Protein AF-A0A927H6M8-F1 (afdb_monomer)

pLDDT: mean 95.04, std 3.72, range [70.31, 98.31]

Nearest PDB structures (foldseek):
  6pk5-assembly1_B  TM=4.894E-01  e=3.591E-01  Methanotorris igneus
  5ldx-assembly1_O  TM=4.354E-01  e=3.395E+00  Bos taurus

Secondary structure (DSSP, 8-state):
-HHHHHH-TTEEEEESSGGGTGGGTTTS-HHHHHHHHHHHHHHHHHTT-EEEEES---HHHHTTSTTGGGSS-----EEE--HHHHHHHHHHSTTGGG--HHHHHHHHHHHHHHHHHTTTSSSS---EEE-SS--HHHHHHHHHHHHHHHHT-

Organism: NCBI:txid2772299

Sequence (153 aa):
MGELRERLPDFIVLSTDNDMFGTTSELLDYPNRFNVLFQFAHFAAKSGKGTVICGTVMPWDAQKCDAYDLFDEVCFINLHCDDDTRNNRLRNREDKATWTDEMLKRHEEFARWLLDNAETAYRPPMPTIDTAVAPPAEVAGQISEYVLKVWNQ

InterPro domains:
  IPR027417 P-loop containing nucleoside triphosphate hydrolase [G3DSA:3.40.50.300] (2-149)
  IPR027417 P-loop containing nucleoside triphosphate hydrolase [SSF52540] (4-149)

Structure (mmCIF, N/CA/C/O backbone):
data_AF-A0A927H6M8-F1
#
_entry.id   AF-A0A927H6M8-F1
#
loop_
_atom_site.group_PDB
_atom_site.id
_atom_site.type_symbol
_atom_site.label_atom_id
_atom_site.label_alt_id
_atom_site.label_comp_id
_atom_site.label_asym_id
_atom_site.label_entity_id
_atom_site.label_seq_id
_atom_site.pdbx_PDB_ins_code
_atom_site.Cartn_x
_atom_site.Cartn_y
_atom_site.Cartn_z
_atom_site.occupancy
_atom_site.B_iso_or_equiv
_atom_site.auth_seq_id
_atom_site.auth_comp_id
_atom_site.auth_asym_id
_atom_site.auth_atom_id
_atom_site.pdbx_PDB_model_num
ATOM 1 N N . MET A 1 1 ? -2.353 9.014 -5.412 1.00 84.81 1 MET A N 1
ATOM 2 C CA . MET A 1 1 ? -3.068 9.113 -4.117 1.00 84.81 1 MET A CA 1
ATOM 3 C C . MET A 1 1 ? -4.342 9.966 -4.164 1.00 84.81 1 MET A C 1
ATOM 5 O O . MET A 1 1 ? -5.197 9.719 -3.327 1.00 84.81 1 MET A O 1
ATOM 9 N N . GLY A 1 2 ? -4.507 10.930 -5.092 1.00 92.12 2 GLY A N 1
ATOM 10 C CA . GLY A 1 2 ? -5.724 11.768 -5.181 1.00 92.12 2 GLY A CA 1
ATOM 11 C C . GLY A 1 2 ? -7.025 10.962 -5.279 1.00 92.12 2 GLY A C 1
ATOM 12 O O . GLY A 1 2 ? -7.860 11.073 -4.393 1.00 92.12 2 GLY A O 1
ATOM 13 N N . GLU A 1 3 ? -7.097 10.045 -6.247 1.00 95.75 3 GLU A N 1
ATOM 14 C CA . GLU A 1 3 ? -8.221 9.104 -6.437 1.00 95.75 3 GLU A CA 1
ATOM 15 C C . GLU A 1 3 ? -8.652 8.386 -5.147 1.00 95.75 3 GLU A C 1
ATOM 17 O O . GLU A 1 3 ? -9.836 8.222 -4.866 1.00 95.75 3 GLU A O 1
ATOM 22 N N . LEU A 1 4 ? -7.686 7.958 -4.326 1.00 95.69 4 LEU A N 1
ATOM 23 C CA . LEU A 1 4 ? -7.979 7.241 -3.085 1.00 95.69 4 LEU A CA 1
ATOM 24 C C . LEU A 1 4 ? -8.508 8.180 -1.992 1.00 95.69 4 LEU A C 1
ATOM 26 O O . LEU A 1 4 ? -9.418 7.806 -1.260 1.00 95.69 4 LEU A O 1
ATOM 30 N N . ARG A 1 5 ? -7.974 9.406 -1.904 1.00 95.69 5 ARG A N 1
ATOM 31 C CA . ARG A 1 5 ? -8.454 10.433 -0.962 1.00 95.69 5 ARG A CA 1
ATOM 32 C C . ARG A 1 5 ? -9.877 10.879 -1.282 1.00 95.69 5 ARG A C 1
ATOM 34 O O . ARG A 1 5 ? -10.651 11.108 -0.362 1.00 95.69 5 ARG A O 1
ATOM 41 N N . GLU A 1 6 ? -10.226 10.972 -2.562 1.00 96.31 6 GLU A N 1
ATOM 42 C CA . GLU A 1 6 ? -11.591 11.296 -2.995 1.00 96.31 6 GLU A CA 1
ATOM 43 C C . GLU A 1 6 ? -12.591 10.202 -2.605 1.00 96.31 6 GLU A C 1
ATOM 45 O O . GLU A 1 6 ? -13.716 10.499 -2.209 1.00 96.31 6 GLU A O 1
ATOM 50 N N . ARG A 1 7 ? -12.171 8.933 -2.669 1.00 96.62 7 ARG A N 1
ATOM 51 C CA . ARG A 1 7 ? -13.017 7.775 -2.342 1.00 96.62 7 ARG A CA 1
ATOM 52 C C . ARG A 1 7 ? -13.124 7.474 -0.850 1.00 96.62 7 ARG A C 1
ATOM 54 O O . ARG A 1 7 ? -14.118 6.890 -0.430 1.00 96.62 7 ARG A O 1
ATOM 61 N N . LEU A 1 8 ? -12.122 7.847 -0.056 1.00 96.50 8 LEU A N 1
ATOM 62 C CA . LEU A 1 8 ? -12.064 7.584 1.382 1.00 96.50 8 LEU A CA 1
ATOM 63 C C . LEU A 1 8 ? -11.942 8.895 2.187 1.00 96.50 8 LEU A C 1
ATOM 65 O O . LEU A 1 8 ? -10.922 9.115 2.840 1.00 96.50 8 LEU A O 1
ATOM 69 N N . PRO A 1 9 ? -12.966 9.773 2.184 1.00 94.62 9 PRO A N 1
ATOM 70 C CA . PRO A 1 9 ? -12.897 11.088 2.837 1.00 94.62 9 PRO A CA 1
ATOM 71 C C . PRO A 1 9 ? -12.763 11.018 4.370 1.00 94.62 9 PRO A C 1
ATOM 73 O O . PRO A 1 9 ? -12.322 11.977 5.004 1.00 94.62 9 PRO A O 1
ATOM 76 N N . ASP A 1 10 ? -13.121 9.882 4.973 1.00 93.88 10 ASP A N 1
ATOM 77 C CA . ASP A 1 10 ? -12.961 9.624 6.407 1.00 93.88 10 ASP A CA 1
ATOM 78 C C . ASP A 1 10 ? -11.645 8.928 6.775 1.00 93.88 10 ASP 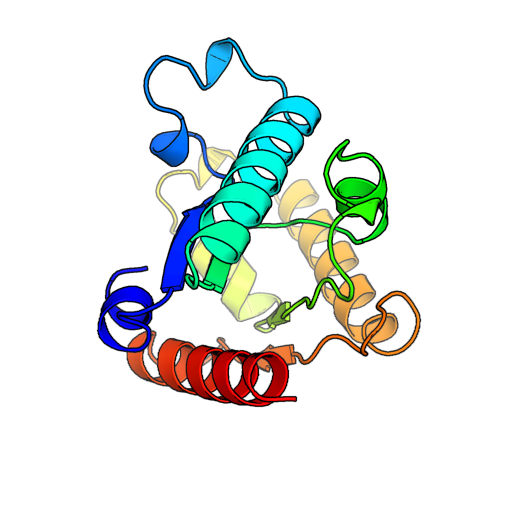A C 1
ATOM 80 O O . ASP A 1 10 ? -11.400 8.659 7.952 1.00 93.88 10 ASP A O 1
ATOM 84 N N . PHE A 1 11 ? -10.776 8.683 5.791 1.00 97.25 11 PHE A N 1
ATOM 85 C CA . PHE A 1 11 ? -9.465 8.088 6.004 1.00 97.25 11 PHE A CA 1
ATOM 86 C C . PHE A 1 11 ? -8.354 9.084 5.708 1.00 97.25 11 PHE A C 1
ATOM 88 O O . PHE A 1 11 ? -8.415 9.892 4.780 1.00 97.25 11 PHE A O 1
ATOM 95 N N . ILE A 1 12 ? -7.278 8.975 6.475 1.00 97.06 12 ILE A N 1
ATOM 96 C CA . ILE A 1 12 ? -6.048 9.708 6.214 1.00 97.06 12 ILE A CA 1
ATOM 97 C C . ILE A 1 12 ? -5.157 8.839 5.325 1.00 97.06 12 ILE A C 1
ATOM 99 O O . ILE A 1 12 ? -4.786 7.730 5.698 1.00 97.06 12 ILE A O 1
ATOM 103 N N . VAL A 1 13 ? -4.821 9.339 4.133 1.00 96.75 13 VAL A N 1
ATOM 104 C CA . VAL A 1 13 ? -3.965 8.630 3.167 1.00 96.75 13 VAL A CA 1
ATOM 105 C C . VAL A 1 13 ? -2.539 9.172 3.236 1.00 96.75 13 VAL A C 1
ATOM 107 O O . VAL A 1 13 ? -2.276 10.306 2.806 1.00 96.75 13 VAL A O 1
ATOM 110 N N . LEU A 1 14 ? -1.637 8.340 3.751 1.00 95.69 14 LEU A N 1
ATOM 111 C CA . LEU A 1 14 ? -0.216 8.609 3.967 1.00 95.69 14 LEU A CA 1
ATOM 112 C C . LEU A 1 14 ? 0.656 7.813 2.985 1.00 95.69 14 LEU A C 1
ATOM 114 O O . LEU A 1 14 ? 0.183 6.903 2.312 1.00 95.69 14 LEU A O 1
ATOM 118 N N . SER A 1 15 ? 1.940 8.154 2.919 1.00 93.38 15 SER A N 1
ATOM 119 C CA . SER A 1 15 ? 2.949 7.539 2.056 1.00 93.38 15 SER A CA 1
ATOM 120 C C . SER A 1 15 ? 4.191 7.222 2.879 1.00 93.38 15 SER A C 1
ATOM 122 O O . SER A 1 15 ? 4.498 7.939 3.830 1.00 93.38 15 SER A O 1
ATOM 124 N N . THR A 1 16 ? 4.913 6.166 2.515 1.00 92.69 16 THR A N 1
ATOM 125 C CA . THR A 1 16 ? 6.221 5.846 3.108 1.00 92.69 16 THR A CA 1
ATOM 126 C C . THR A 1 16 ? 7.373 6.635 2.481 1.00 92.69 16 THR A C 1
ATOM 128 O O . THR A 1 16 ? 8.494 6.599 2.993 1.00 92.69 16 THR A O 1
ATOM 131 N N . ASP A 1 17 ? 7.114 7.313 1.362 1.00 88.44 17 ASP A N 1
ATOM 132 C CA . ASP A 1 17 ? 8.119 8.048 0.599 1.00 88.44 17 ASP A CA 1
ATOM 133 C C . ASP A 1 17 ? 8.535 9.358 1.292 1.00 88.44 17 ASP A C 1
ATOM 135 O O . A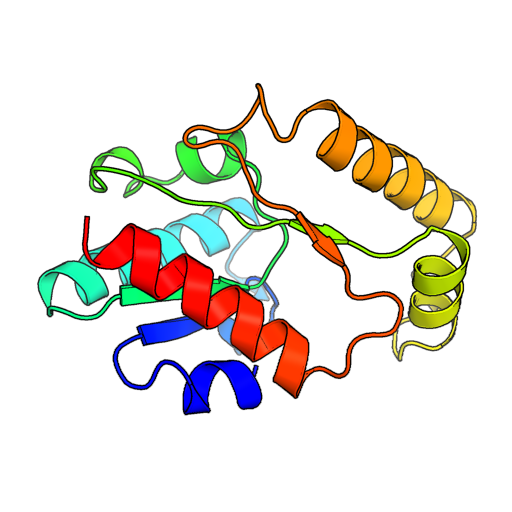SP A 1 17 ? 7.875 9.870 2.200 1.00 88.44 17 ASP A O 1
ATOM 139 N N . ASN A 1 18 ? 9.679 9.907 0.871 1.00 83.06 18 ASN A N 1
ATOM 140 C CA . ASN A 1 18 ? 10.296 11.085 1.495 1.00 83.06 18 ASN A CA 1
ATOM 141 C C . ASN A 1 18 ? 9.388 12.326 1.487 1.00 83.06 18 ASN A C 1
ATOM 143 O O . ASN A 1 18 ? 9.497 13.168 2.379 1.00 83.06 18 ASN A O 1
ATOM 147 N N . ASP A 1 19 ? 8.507 12.445 0.492 1.00 83.88 19 ASP A N 1
ATOM 148 C CA . ASP A 1 19 ? 7.595 13.577 0.330 1.00 83.88 19 ASP A CA 1
ATOM 149 C C . ASP A 1 19 ? 6.615 13.718 1.507 1.00 83.88 19 ASP A C 1
ATOM 151 O O . ASP A 1 19 ? 6.230 14.836 1.845 1.00 83.88 19 ASP A O 1
ATOM 155 N N . MET A 1 20 ? 6.290 12.618 2.197 1.00 89.81 20 MET A N 1
ATOM 156 C CA . MET A 1 20 ? 5.451 12.622 3.401 1.00 89.81 20 MET A CA 1
ATOM 157 C C . MET A 1 20 ? 6.110 13.310 4.605 1.00 89.81 20 MET A C 1
ATOM 159 O O . MET A 1 20 ? 5.423 13.897 5.438 1.00 89.81 20 MET A O 1
ATOM 163 N N . PHE A 1 21 ? 7.439 13.261 4.707 1.00 91.00 21 PHE A N 1
ATOM 164 C CA . PHE A 1 21 ? 8.176 13.735 5.887 1.00 91.00 21 PHE A CA 1
ATOM 165 C C . PHE A 1 21 ? 8.820 15.114 5.676 1.00 91.00 21 PHE A C 1
ATOM 167 O O . PHE A 1 21 ? 9.388 15.694 6.607 1.00 91.00 21 PHE A O 1
ATOM 174 N N . GLY A 1 22 ? 8.751 15.661 4.459 1.00 89.06 22 GLY A N 1
ATOM 175 C CA . GLY A 1 22 ? 9.319 16.963 4.118 1.00 89.06 22 GLY A CA 1
ATOM 176 C C . GLY A 1 22 ? 10.798 17.076 4.509 1.00 89.06 22 GLY A C 1
ATOM 177 O O . GLY A 1 22 ? 11.595 16.166 4.271 1.00 89.06 22 GLY A O 1
ATOM 178 N N . THR A 1 23 ? 11.165 18.181 5.163 1.00 90.38 23 THR A N 1
ATOM 179 C CA . THR A 1 23 ? 12.545 18.449 5.616 1.00 90.38 23 THR A CA 1
ATOM 180 C C . THR A 1 23 ? 13.029 17.514 6.727 1.00 90.38 23 THR A C 1
ATOM 182 O O . THR A 1 23 ? 14.217 17.505 7.031 1.00 90.38 23 THR A O 1
ATOM 185 N N . THR A 1 24 ? 12.142 16.716 7.330 1.00 88.56 24 THR A N 1
ATOM 186 C CA . THR A 1 24 ? 12.516 15.732 8.360 1.00 88.56 24 THR A CA 1
ATOM 187 C C . THR A 1 24 ? 12.865 14.361 7.784 1.00 88.56 24 THR A C 1
ATOM 189 O O . THR A 1 24 ? 13.357 13.507 8.514 1.00 88.56 24 THR A O 1
ATOM 192 N N . SER A 1 25 ? 12.670 14.145 6.476 1.00 88.75 25 SER A N 1
ATOM 193 C CA . SER A 1 25 ? 12.945 12.860 5.816 1.00 88.75 25 SER A CA 1
ATOM 194 C C . SER A 1 25 ? 14.391 12.378 5.992 1.00 88.75 25 SER A C 1
ATOM 196 O O . SER A 1 25 ? 14.609 11.179 6.152 1.00 88.75 25 SER A O 1
ATOM 198 N N . GLU A 1 26 ? 15.369 13.286 6.015 1.00 88.19 26 GLU A N 1
ATOM 199 C CA . GLU A 1 26 ? 16.789 12.966 6.237 1.00 88.19 26 GLU A CA 1
ATOM 200 C C . GLU A 1 26 ? 17.127 12.676 7.709 1.00 88.19 26 GLU A C 1
ATOM 202 O O . GLU A 1 26 ? 18.140 12.045 7.999 1.00 88.19 26 GLU A O 1
ATOM 207 N N . LEU A 1 27 ? 16.277 13.118 8.642 1.00 91.00 27 LEU A N 1
ATOM 208 C CA . LEU A 1 27 ? 16.446 12.897 10.083 1.00 91.00 27 LEU A CA 1
ATOM 209 C C . LEU A 1 27 ? 15.850 11.562 10.542 1.00 91.00 27 LEU A C 1
ATOM 211 O O . LEU A 1 27 ? 16.132 11.112 11.651 1.00 91.00 27 LEU A O 1
ATOM 215 N N . LEU A 1 28 ? 15.005 10.951 9.709 1.00 90.38 28 LEU A N 1
ATOM 216 C CA . LEU A 1 28 ? 14.311 9.705 9.998 1.00 90.38 28 LEU A CA 1
ATOM 217 C C . LEU A 1 28 ? 14.874 8.592 9.120 1.00 90.38 28 LEU A C 1
ATOM 219 O O . LEU A 1 28 ? 14.670 8.575 7.901 1.00 90.38 28 LEU A O 1
ATOM 223 N N . ASP A 1 29 ? 15.539 7.630 9.756 1.00 90.00 29 ASP A N 1
ATOM 224 C CA . ASP A 1 29 ? 15.866 6.372 9.097 1.00 90.00 29 ASP A CA 1
ATOM 225 C C . ASP A 1 29 ? 14.593 5.588 8.728 1.00 90.00 29 ASP A C 1
ATOM 227 O O . ASP A 1 29 ? 13.469 5.916 9.122 1.00 90.00 29 ASP A O 1
ATOM 231 N N . TYR A 1 30 ? 14.769 4.550 7.914 1.00 85.25 30 TYR A N 1
ATOM 232 C CA . TYR A 1 30 ? 13.649 3.802 7.355 1.00 85.25 30 TYR A CA 1
ATOM 233 C C . TYR A 1 30 ? 12.717 3.196 8.430 1.00 85.25 30 TYR A C 1
ATOM 235 O O . TYR A 1 30 ? 11.509 3.410 8.328 1.00 85.25 30 TYR A O 1
ATOM 243 N N . PRO A 1 31 ? 13.215 2.541 9.501 1.00 90.69 31 PRO A N 1
ATOM 244 C CA . PRO A 1 31 ? 12.351 2.074 10.588 1.00 90.69 31 PRO A CA 1
ATOM 245 C C . PRO A 1 31 ? 11.616 3.202 11.325 1.00 90.69 31 PRO A C 1
ATOM 247 O O . PRO A 1 31 ? 10.423 3.076 11.604 1.00 90.69 31 PRO A O 1
ATOM 250 N N . ASN A 1 32 ? 12.284 4.327 11.615 1.00 92.69 32 ASN A N 1
ATOM 251 C CA . ASN A 1 32 ? 11.651 5.418 12.357 1.00 92.69 32 ASN A CA 1
ATOM 252 C C . ASN A 1 32 ? 10.541 6.116 11.563 1.00 92.69 32 ASN A C 1
ATOM 254 O O . ASN A 1 32 ? 9.579 6.602 12.157 1.00 92.69 32 ASN A O 1
ATOM 258 N N . ARG A 1 33 ? 10.609 6.109 10.227 1.00 93.12 33 ARG A N 1
ATOM 259 C CA . ARG A 1 33 ? 9.498 6.569 9.378 1.00 93.12 33 ARG A CA 1
ATOM 260 C C . ARG A 1 33 ? 8.231 5.757 9.618 1.00 93.12 33 ARG A C 1
ATOM 262 O O . ARG A 1 33 ? 7.165 6.341 9.793 1.00 93.12 33 ARG A O 1
ATOM 269 N N . PHE A 1 34 ? 8.338 4.429 9.674 1.00 94.44 34 PHE A N 1
ATOM 270 C CA . PHE A 1 34 ? 7.189 3.571 9.966 1.00 94.44 34 PHE A CA 1
ATOM 271 C C . PHE A 1 34 ? 6.661 3.782 11.378 1.00 94.44 34 PHE A C 1
ATOM 273 O O . PHE A 1 34 ? 5.452 3.923 11.541 1.00 94.44 34 PHE A O 1
ATOM 280 N N . ASN A 1 35 ? 7.546 3.921 12.367 1.00 95.56 35 ASN A N 1
ATOM 281 C CA . ASN A 1 35 ? 7.148 4.260 13.733 1.00 95.56 35 ASN A CA 1
ATOM 282 C C . ASN A 1 35 ? 6.284 5.524 13.786 1.00 95.56 35 ASN A C 1
ATOM 284 O O . ASN A 1 35 ? 5.207 5.513 14.381 1.00 95.56 35 ASN A O 1
ATOM 288 N N . VAL A 1 36 ? 6.710 6.598 13.117 1.00 95.62 36 VAL A N 1
ATOM 289 C CA . VAL A 1 36 ? 5.944 7.852 13.052 1.00 95.62 36 VAL A CA 1
ATOM 290 C C . VAL A 1 36 ? 4.584 7.644 12.381 1.00 95.62 36 VAL A C 1
ATOM 292 O O . VAL A 1 36 ? 3.571 8.116 12.899 1.00 95.62 36 VAL A O 1
ATOM 295 N N . LEU A 1 37 ? 4.535 6.918 11.260 1.00 97.00 37 LEU A N 1
ATOM 296 C CA . LEU A 1 37 ? 3.283 6.650 10.545 1.00 97.00 37 LEU A CA 1
ATOM 297 C C . LEU A 1 37 ? 2.304 5.811 11.380 1.00 97.00 37 LEU A C 1
ATOM 299 O O . LEU A 1 37 ? 1.118 6.132 11.420 1.00 97.00 37 LEU A O 1
ATOM 303 N N . PHE A 1 38 ? 2.785 4.780 12.079 1.00 97.62 38 PHE A N 1
ATOM 304 C CA . PHE A 1 38 ? 1.961 3.930 12.944 1.00 97.62 38 PHE A CA 1
ATOM 305 C C . PHE A 1 38 ? 1.475 4.681 14.188 1.00 97.62 38 PHE A C 1
ATOM 307 O O . PHE A 1 38 ? 0.301 4.580 14.544 1.00 97.62 38 PHE A O 1
ATOM 314 N N . GLN A 1 39 ? 2.329 5.497 14.813 1.00 97.50 39 GLN A N 1
ATOM 315 C CA . GLN A 1 39 ? 1.913 6.377 15.909 1.00 97.50 39 GLN A CA 1
ATOM 316 C C . GLN A 1 39 ? 0.810 7.338 15.455 1.00 97.50 39 GLN A C 1
ATOM 318 O O . GLN A 1 39 ? -0.221 7.470 16.114 1.00 97.50 39 GLN A O 1
ATOM 323 N N . PHE A 1 40 ? 0.982 7.967 14.291 1.00 97.12 40 PHE A N 1
ATOM 324 C CA . PHE A 1 40 ? -0.040 8.839 13.727 1.00 97.12 40 PHE A CA 1
ATOM 325 C C . PHE A 1 40 ? -1.348 8.084 13.445 1.00 97.12 40 PHE A C 1
ATOM 327 O O . PHE A 1 40 ? -2.415 8.555 13.839 1.00 97.12 40 PHE A O 1
ATOM 334 N N . ALA A 1 41 ? -1.275 6.903 12.822 1.00 97.44 41 ALA A N 1
ATOM 335 C CA . ALA A 1 41 ? -2.442 6.072 12.534 1.00 97.44 41 ALA A CA 1
ATOM 336 C C . ALA A 1 41 ? -3.222 5.710 13.809 1.00 97.44 41 ALA A C 1
ATOM 338 O O . ALA A 1 41 ? -4.452 5.754 13.818 1.00 97.44 41 ALA A O 1
ATOM 339 N N . HIS A 1 42 ? -2.522 5.440 14.914 1.00 97.44 42 HIS A N 1
ATOM 340 C CA . HIS A 1 42 ? -3.142 5.154 16.205 1.00 97.44 42 HIS A CA 1
ATOM 341 C C . HIS A 1 42 ? -3.921 6.363 16.754 1.00 97.44 42 HIS A C 1
ATOM 343 O O . HIS A 1 42 ? -5.063 6.233 17.202 1.00 97.44 42 HIS A O 1
ATOM 349 N N . PHE A 1 43 ? -3.344 7.567 16.692 1.00 97.44 43 PHE A N 1
ATOM 350 C CA . PHE A 1 43 ? -4.036 8.788 17.126 1.00 97.44 43 PHE A CA 1
ATOM 351 C C . PHE A 1 43 ? -5.184 9.193 16.191 1.00 97.44 43 PHE A C 1
ATOM 353 O O . PHE A 1 43 ? -6.208 9.701 16.662 1.00 97.44 43 PHE A O 1
ATOM 360 N N . ALA A 1 44 ? -5.057 8.933 14.888 1.00 96.31 44 ALA A N 1
ATOM 361 C CA . ALA A 1 44 ? -6.148 9.097 13.935 1.00 96.31 44 ALA A CA 1
ATOM 362 C C . ALA A 1 44 ? -7.325 8.172 14.284 1.00 96.31 44 ALA A C 1
ATOM 364 O O . ALA A 1 44 ? -8.457 8.647 14.398 1.00 96.31 44 ALA A O 1
ATOM 365 N N . ALA A 1 45 ? -7.049 6.896 14.579 1.00 94.19 45 ALA A N 1
ATOM 366 C CA . ALA A 1 45 ? -8.061 5.923 14.987 1.00 94.19 45 ALA A CA 1
ATOM 367 C C . ALA A 1 45 ? -8.769 6.338 16.287 1.00 94.19 45 ALA A C 1
ATOM 369 O O . ALA A 1 45 ? -9.998 6.321 16.352 1.00 94.19 45 ALA A O 1
ATOM 370 N N . LYS A 1 46 ? -8.026 6.838 17.287 1.00 94.50 46 LYS A N 1
ATOM 371 C CA . LYS A 1 46 ? -8.605 7.434 18.512 1.00 94.50 46 LYS A CA 1
ATOM 372 C C . LYS A 1 46 ? -9.523 8.630 18.247 1.00 94.50 46 LYS A C 1
ATOM 374 O O . LYS A 1 46 ? -10.369 8.944 19.079 1.00 94.50 46 LYS A O 1
ATOM 379 N N . SER A 1 47 ? -9.362 9.284 17.101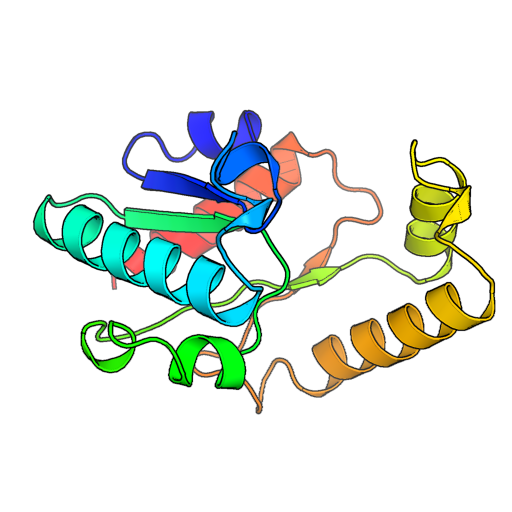 1.00 95.25 47 SER A N 1
ATOM 380 C CA . SER A 1 47 ? -10.195 10.400 16.648 1.00 95.25 47 SER A CA 1
ATOM 381 C C . SER A 1 47 ? -11.324 9.955 15.704 1.00 95.25 47 SER A C 1
ATOM 383 O O . SER A 1 47 ? -11.978 10.799 15.093 1.00 95.25 47 SER A O 1
ATOM 385 N N . GLY A 1 48 ? -11.551 8.644 15.559 1.00 92.19 48 GLY A N 1
ATOM 386 C CA . GLY A 1 48 ? -12.575 8.071 14.684 1.00 92.19 48 GLY A CA 1
ATOM 387 C C . GLY A 1 48 ? -12.234 8.122 13.192 1.00 92.19 48 GLY A C 1
ATOM 388 O O . GLY A 1 48 ? -13.143 8.057 12.367 1.00 92.19 48 GLY A O 1
ATOM 389 N N . LYS A 1 49 ? -10.954 8.276 12.830 1.00 94.75 49 LYS A N 1
ATOM 390 C CA . LYS A 1 49 ? -10.487 8.317 11.436 1.00 94.75 49 LYS A CA 1
ATOM 391 C C . LYS A 1 49 ? -9.619 7.104 11.122 1.00 94.75 49 LYS A C 1
ATOM 393 O O . LYS A 1 49 ? -8.661 6.822 11.837 1.00 94.75 49 LYS A O 1
ATOM 398 N N . GLY A 1 50 ? -9.929 6.414 10.029 1.00 95.00 50 GLY A N 1
ATOM 399 C CA . GLY A 1 50 ? -9.082 5.334 9.529 1.00 95.00 50 GLY A CA 1
ATOM 400 C C . GLY A 1 50 ? -7.810 5.877 8.872 1.00 95.00 50 GLY A C 1
ATOM 401 O O . GLY A 1 50 ? -7.715 7.061 8.544 1.00 95.00 50 GLY A O 1
ATOM 402 N N . THR A 1 51 ? -6.812 5.022 8.659 1.00 97.19 51 THR A N 1
ATOM 403 C CA . THR A 1 51 ? -5.568 5.400 7.969 1.00 97.19 51 THR A CA 1
ATOM 404 C C . THR A 1 51 ? -5.228 4.379 6.891 1.00 97.19 51 THR A C 1
ATOM 406 O O . THR A 1 51 ? -5.331 3.179 7.123 1.00 97.19 51 THR A O 1
ATOM 409 N N . VAL A 1 52 ? -4.801 4.854 5.721 1.00 97.62 52 VAL A N 1
ATOM 410 C CA . VAL A 1 52 ? -4.214 4.029 4.659 1.00 97.62 52 VAL A CA 1
ATOM 411 C C . VAL A 1 52 ? -2.791 4.514 4.413 1.00 97.62 52 VAL A C 1
ATOM 413 O O . VAL A 1 52 ? -2.582 5.684 4.099 1.00 97.62 52 VAL A O 1
ATOM 416 N N . ILE A 1 53 ? -1.811 3.622 4.547 1.00 97.12 53 ILE A N 1
ATOM 417 C CA . ILE A 1 53 ? -0.400 3.919 4.284 1.00 97.12 53 ILE A CA 1
ATOM 418 C C . ILE A 1 53 ? -0.025 3.294 2.937 1.00 97.12 53 ILE A C 1
ATOM 420 O O . ILE A 1 53 ? -0.100 2.081 2.767 1.00 97.12 53 ILE A O 1
ATOM 424 N N . CYS A 1 54 ? 0.369 4.119 1.969 1.00 95.88 54 CYS A N 1
ATOM 425 C CA . CYS A 1 54 ? 0.828 3.682 0.656 1.00 95.88 54 CYS A CA 1
ATOM 426 C C . CYS A 1 54 ? 2.353 3.542 0.645 1.00 95.88 54 CYS A C 1
ATOM 428 O O . CYS A 1 54 ? 3.076 4.519 0.824 1.00 95.88 54 CYS A O 1
ATOM 430 N N . GLY A 1 55 ? 2.847 2.331 0.413 1.00 93.75 55 GLY A N 1
ATOM 431 C CA . GLY A 1 55 ? 4.276 2.052 0.383 1.00 93.75 55 GLY A CA 1
ATOM 432 C C . GLY A 1 55 ? 4.573 0.569 0.520 1.00 93.75 55 GLY A C 1
ATOM 433 O O . GLY A 1 55 ? 3.662 -0.242 0.660 1.00 93.75 55 GLY A O 1
ATOM 434 N N . THR A 1 56 ? 5.855 0.212 0.492 1.00 92.69 56 THR A N 1
ATOM 435 C CA . THR A 1 56 ? 6.275 -1.168 0.773 1.00 92.69 56 THR A CA 1
ATOM 436 C C . THR A 1 56 ? 6.514 -1.312 2.270 1.00 92.69 56 THR A C 1
ATOM 438 O O . THR A 1 56 ? 7.458 -0.725 2.793 1.00 92.69 56 THR A O 1
ATOM 441 N N . VAL A 1 57 ? 5.656 -2.073 2.951 1.00 93.06 57 VAL A N 1
ATOM 442 C CA . VAL A 1 57 ? 5.774 -2.396 4.381 1.00 93.06 57 VAL A CA 1
ATOM 443 C C . VAL A 1 57 ? 5.489 -3.879 4.563 1.00 93.06 57 VAL A C 1
ATOM 445 O O . VAL A 1 57 ? 4.439 -4.364 4.141 1.00 93.06 57 VAL A O 1
ATOM 448 N N . MET A 1 58 ? 6.408 -4.598 5.202 1.00 94.88 58 MET A N 1
ATOM 449 C CA . MET A 1 58 ? 6.212 -6.010 5.527 1.00 94.88 58 MET A CA 1
ATOM 450 C C . MET A 1 58 ? 5.615 -6.173 6.928 1.00 94.88 58 MET A C 1
ATOM 452 O O . MET A 1 58 ? 5.856 -5.322 7.789 1.00 94.88 58 MET A O 1
ATOM 456 N N . PRO A 1 59 ? 4.917 -7.286 7.223 1.00 95.44 59 PRO A N 1
ATOM 457 C CA . PRO A 1 59 ? 4.364 -7.533 8.554 1.00 95.44 59 PRO A CA 1
ATOM 458 C C . PRO A 1 59 ? 5.419 -7.469 9.660 1.00 95.44 59 PRO A C 1
ATOM 460 O O . PRO A 1 59 ? 5.195 -6.848 10.691 1.00 95.44 59 PRO A O 1
ATOM 463 N N . TRP A 1 60 ? 6.611 -8.025 9.427 1.00 94.88 60 TRP A N 1
ATOM 464 C CA . TRP A 1 60 ? 7.716 -7.971 10.391 1.00 94.88 60 TRP A CA 1
ATOM 465 C C . TRP A 1 60 ? 8.364 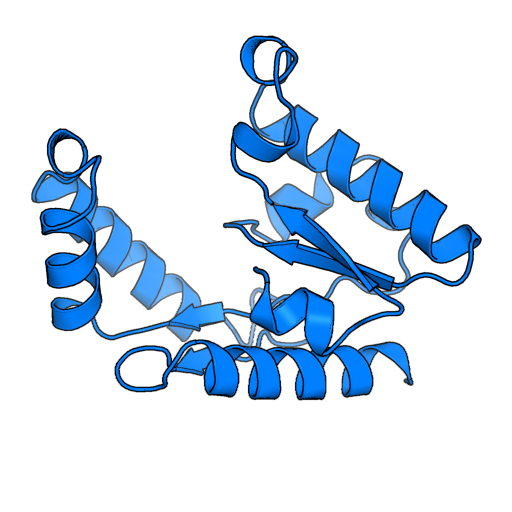-6.588 10.517 1.00 94.88 60 TRP A C 1
ATOM 467 O O . TRP A 1 60 ? 9.091 -6.352 11.476 1.00 94.88 60 TRP A O 1
ATOM 477 N N . ASP A 1 61 ? 8.150 -5.677 9.565 1.00 94.38 61 ASP A N 1
ATOM 478 C CA . ASP A 1 61 ? 8.575 -4.281 9.702 1.00 94.38 61 ASP A CA 1
ATOM 479 C C . ASP A 1 61 ? 7.538 -3.482 10.491 1.00 94.38 61 ASP A C 1
ATOM 481 O O . ASP A 1 61 ? 7.907 -2.730 11.391 1.00 94.38 61 ASP A O 1
ATOM 485 N N . ALA A 1 62 ? 6.249 -3.728 10.240 1.00 95.56 62 ALA A N 1
ATOM 486 C CA . ALA A 1 62 ? 5.156 -3.186 11.040 1.00 95.56 62 ALA A CA 1
ATOM 487 C C . ALA A 1 62 ? 5.262 -3.621 12.512 1.00 95.56 62 ALA A C 1
ATOM 489 O O . ALA A 1 62 ? 5.165 -2.780 13.394 1.00 95.56 62 ALA A O 1
ATOM 490 N N . GLN A 1 63 ? 5.561 -4.896 12.783 1.00 96.00 63 GLN A N 1
ATOM 491 C CA . GLN A 1 63 ? 5.719 -5.454 14.138 1.00 96.00 63 GLN A CA 1
ATOM 492 C C . GLN A 1 63 ? 6.851 -4.826 14.958 1.00 96.00 63 GLN A C 1
ATOM 494 O O . GLN A 1 63 ? 6.866 -4.949 16.179 1.00 96.00 63 GLN A O 1
ATOM 499 N N . LYS A 1 64 ? 7.815 -4.164 14.310 1.00 95.75 64 LYS A N 1
ATOM 500 C CA . LYS A 1 64 ? 8.869 -3.414 15.009 1.00 95.75 64 LYS A CA 1
ATOM 501 C C . LYS A 1 64 ? 8.384 -2.044 15.480 1.00 95.75 64 LYS A C 1
ATOM 503 O O . LYS A 1 64 ? 9.135 -1.365 16.173 1.00 95.75 64 LYS A O 1
ATOM 508 N N . CYS A 1 65 ? 7.195 -1.611 15.055 1.00 97.25 65 CYS A N 1
ATOM 509 C CA . CYS A 1 65 ? 6.687 -0.295 15.388 1.00 97.25 65 CYS A CA 1
ATOM 510 C C . CYS A 1 65 ? 6.080 -0.275 16.794 1.00 97.25 65 CYS A C 1
ATOM 512 O O . CYS A 1 65 ? 5.268 -1.132 17.128 1.00 97.25 65 CYS A O 1
ATOM 514 N N . ASP A 1 66 ? 6.380 0.758 17.580 1.00 97.06 66 ASP A N 1
ATOM 515 C CA . ASP A 1 66 ? 5.941 0.876 18.981 1.00 97.06 66 ASP A CA 1
ATOM 516 C C . ASP A 1 66 ? 4.413 0.834 19.134 1.00 97.06 66 ASP A C 1
ATOM 518 O O . ASP A 1 66 ? 3.882 0.349 20.129 1.00 97.06 66 ASP A O 1
ATOM 522 N N . ALA A 1 67 ? 3.695 1.373 18.145 1.00 97.38 67 ALA A N 1
ATOM 523 C CA . ALA A 1 67 ? 2.238 1.415 18.141 1.00 97.38 67 ALA A CA 1
ATOM 524 C C . ALA A 1 67 ? 1.586 0.156 17.546 1.00 97.38 67 ALA A C 1
ATOM 526 O O . ALA A 1 67 ? 0.362 0.096 17.519 1.00 97.38 67 ALA A O 1
ATOM 527 N N . TYR A 1 68 ? 2.350 -0.827 17.057 1.00 96.94 68 TYR A N 1
ATOM 528 C CA . TYR A 1 68 ? 1.797 -2.004 16.376 1.00 96.94 68 TYR A CA 1
ATOM 529 C C . TYR A 1 68 ? 0.807 -2.777 17.255 1.00 96.94 68 TYR A C 1
ATOM 531 O O . TYR A 1 68 ? -0.322 -3.017 16.837 1.00 96.94 68 TYR A O 1
ATOM 539 N N . ASP A 1 69 ? 1.183 -3.065 18.503 1.00 96.56 69 ASP A N 1
ATOM 540 C CA . ASP A 1 69 ? 0.339 -3.800 19.459 1.00 96.56 69 ASP A CA 1
ATOM 541 C C . ASP A 1 69 ? -0.848 -2.969 19.994 1.00 96.56 69 ASP A C 1
ATOM 543 O O . ASP A 1 69 ? -1.619 -3.441 20.828 1.00 96.56 69 ASP A O 1
ATOM 547 N N . LEU A 1 70 ? -1.002 -1.715 19.547 1.00 96.69 70 LEU A N 1
ATOM 548 C CA . LEU A 1 70 ? -2.143 -0.858 19.884 1.00 96.69 70 LEU A CA 1
ATOM 549 C C . LEU A 1 70 ? -3.298 -0.978 18.880 1.00 96.69 70 LEU A C 1
ATOM 551 O O . LEU A 1 70 ? -4.326 -0.324 19.073 1.00 96.69 70 LEU A O 1
ATOM 555 N N . PHE A 1 71 ? -3.117 -1.745 17.804 1.00 95.06 71 PHE A N 1
ATOM 556 C CA . PHE A 1 71 ? -4.152 -2.051 16.824 1.00 95.06 71 PHE A CA 1
ATOM 557 C C . PHE A 1 71 ? -4.670 -3.470 17.055 1.00 95.06 71 PHE A C 1
ATOM 559 O O . PHE A 1 71 ? -3.878 -4.392 17.233 1.00 95.06 71 PHE A O 1
ATOM 566 N N . ASP A 1 72 ? -5.990 -3.653 16.992 1.00 92.25 72 ASP A N 1
ATOM 567 C CA . ASP A 1 72 ? -6.585 -4.994 17.020 1.00 92.25 72 ASP A CA 1
ATOM 568 C C . ASP A 1 72 ? -6.188 -5.801 15.772 1.00 92.25 72 ASP A C 1
ATOM 570 O O . ASP A 1 72 ? -5.976 -7.011 15.843 1.00 92.25 72 ASP A O 1
ATOM 574 N N . GLU A 1 73 ? -6.045 -5.121 14.627 1.00 92.62 73 GLU A N 1
ATOM 575 C CA . GLU A 1 73 ? -5.649 -5.728 13.361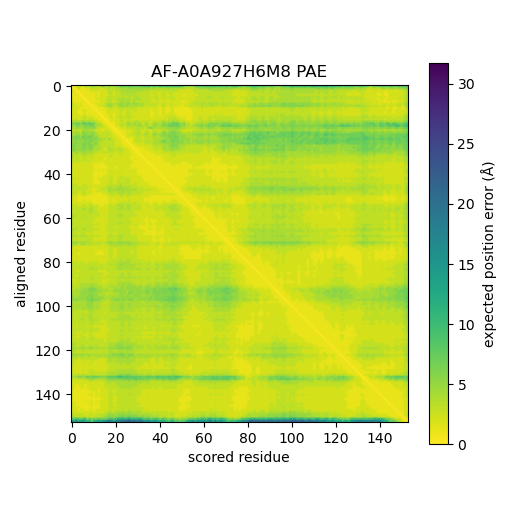 1.00 92.62 73 GLU A CA 1
ATOM 576 C C . GLU A 1 73 ? -4.925 -4.724 12.444 1.00 92.62 73 GLU A C 1
ATOM 578 O O . GLU A 1 73 ? -5.280 -3.545 12.371 1.00 92.62 73 GLU A O 1
ATOM 583 N N . VAL A 1 74 ? -3.911 -5.200 11.709 1.00 95.69 74 VAL A N 1
ATOM 584 C CA . VAL A 1 74 ? -3.190 -4.439 10.674 1.00 95.69 74 VAL A CA 1
ATOM 585 C C . VAL A 1 74 ? -3.342 -5.171 9.342 1.00 95.69 74 VAL A C 1
ATOM 587 O O . VAL A 1 74 ? -2.783 -6.247 9.139 1.00 95.69 74 VAL A O 1
ATOM 590 N N . CYS A 1 75 ? -4.102 -4.578 8.422 1.00 97.12 75 CYS A N 1
ATOM 591 C CA . CYS A 1 75 ? -4.383 -5.149 7.106 1.00 97.12 75 CYS A CA 1
ATOM 592 C C . CYS A 1 75 ? -3.383 -4.675 6.043 1.00 97.12 75 CYS A C 1
ATOM 594 O O . CYS A 1 75 ? -2.987 -3.510 6.019 1.00 97.12 75 CYS A O 1
ATOM 596 N N . PHE A 1 76 ? -3.050 -5.558 5.102 1.00 97.88 76 PHE A N 1
ATOM 597 C CA . PHE A 1 76 ? -2.148 -5.272 3.983 1.00 97.88 76 PHE A CA 1
ATOM 598 C C . PHE A 1 76 ? -2.868 -5.475 2.649 1.00 97.88 76 PHE A C 1
ATOM 600 O O . PHE A 1 76 ? -3.814 -6.253 2.570 1.00 97.88 76 PHE A O 1
ATOM 607 N N . ILE A 1 77 ? -2.413 -4.793 1.597 1.00 98.25 77 ILE A N 1
ATOM 608 C CA . ILE A 1 77 ? -2.873 -4.980 0.215 1.00 98.25 77 ILE A CA 1
ATOM 609 C C . ILE A 1 77 ? -1.635 -5.015 -0.676 1.00 98.25 77 ILE A C 1
ATOM 611 O O . ILE A 1 77 ? -0.793 -4.120 -0.600 1.00 98.25 77 ILE A O 1
ATOM 615 N N . ASN A 1 78 ? -1.546 -6.011 -1.551 1.00 98.19 78 ASN A N 1
ATOM 616 C CA . 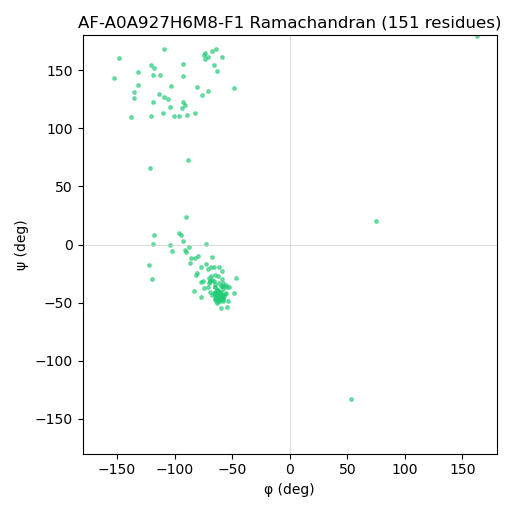ASN A 1 78 ? -0.515 -6.079 -2.575 1.00 98.19 78 ASN A CA 1
ATOM 617 C C . ASN A 1 78 ? -1.017 -5.435 -3.871 1.00 98.19 78 ASN A C 1
ATOM 619 O O . ASN A 1 78 ? -2.028 -5.863 -4.426 1.00 98.19 78 ASN A O 1
ATOM 623 N N . LEU A 1 79 ? -0.305 -4.427 -4.373 1.00 97.75 79 LEU A N 1
ATOM 624 C CA . LEU A 1 79 ? -0.532 -3.883 -5.712 1.00 97.75 79 LEU A CA 1
ATOM 625 C C . LEU A 1 79 ? 0.461 -4.531 -6.667 1.00 97.75 79 LEU A C 1
ATOM 627 O O . LEU A 1 79 ? 1.661 -4.267 -6.599 1.00 97.75 79 LEU A O 1
ATOM 631 N N . HIS A 1 80 ? -0.040 -5.380 -7.557 1.00 97.75 80 HIS A N 1
ATOM 632 C CA . HIS A 1 80 ? 0.800 -6.202 -8.415 1.00 97.75 80 HIS A CA 1
ATOM 633 C C . HIS A 1 80 ? 0.580 -5.884 -9.894 1.00 97.75 80 HIS A C 1
ATOM 635 O O . HIS A 1 80 ? -0.486 -5.439 -10.303 1.00 97.75 80 HIS A O 1
ATOM 641 N N . CYS A 1 81 ? 1.610 -6.091 -10.701 1.00 97.75 81 CYS A N 1
ATOM 642 C CA . CYS A 1 81 ? 1.526 -6.222 -12.151 1.00 97.75 81 CYS A CA 1
ATOM 643 C C . CYS A 1 81 ? 2.634 -7.182 -12.589 1.00 97.75 81 CYS A C 1
ATOM 645 O O . CYS A 1 81 ? 3.604 -7.385 -11.845 1.00 97.75 81 CYS A O 1
ATOM 647 N N . ASP A 1 82 ? 2.488 -7.753 -13.783 1.00 97.12 82 ASP A N 1
ATOM 648 C CA . ASP A 1 82 ? 3.491 -8.645 -14.351 1.00 97.12 82 ASP A CA 1
ATOM 649 C C . ASP A 1 82 ? 4.861 -7.958 -14.507 1.00 97.12 82 ASP A C 1
ATOM 651 O O . ASP A 1 82 ? 4.995 -6.727 -14.480 1.00 97.12 82 ASP A O 1
ATOM 655 N N . ASP A 1 83 ? 5.897 -8.783 -14.637 1.00 97.25 83 ASP A N 1
ATOM 656 C CA . ASP A 1 83 ? 7.287 -8.336 -14.642 1.00 97.25 83 ASP A CA 1
ATOM 657 C C . ASP A 1 83 ? 7.591 -7.418 -15.833 1.00 97.25 83 ASP A C 1
ATOM 659 O O . ASP A 1 83 ? 8.251 -6.394 -15.653 1.00 97.25 83 ASP A O 1
ATOM 663 N N . ASP A 1 84 ? 7.039 -7.703 -17.015 1.00 96.75 84 ASP A N 1
ATOM 664 C CA . ASP A 1 84 ? 7.233 -6.877 -18.210 1.00 96.75 84 ASP A CA 1
ATOM 665 C C . ASP A 1 84 ? 6.624 -5.482 -18.020 1.00 96.75 84 ASP A C 1
ATOM 667 O O . ASP A 1 84 ? 7.277 -4.458 -18.262 1.00 96.75 84 ASP A O 1
ATOM 671 N N . THR A 1 85 ? 5.392 -5.423 -17.511 1.00 97.44 85 THR A N 1
ATOM 672 C CA . THR A 1 85 ? 4.688 -4.180 -17.198 1.00 97.44 85 THR A CA 1
ATOM 673 C C . THR A 1 85 ? 5.439 -3.372 -16.144 1.00 97.44 85 THR A C 1
ATOM 675 O O . THR A 1 85 ? 5.653 -2.164 -16.320 1.00 97.44 85 THR A O 1
ATOM 678 N N . ARG A 1 86 ? 5.880 -4.013 -15.055 1.00 96.62 86 ARG A N 1
ATOM 679 C CA . ARG A 1 86 ? 6.641 -3.354 -13.988 1.00 96.62 86 ARG A CA 1
ATOM 680 C C . ARG A 1 86 ? 7.972 -2.821 -14.511 1.00 96.62 86 ARG A C 1
ATOM 682 O O . ARG A 1 86 ? 8.258 -1.637 -14.338 1.00 96.62 86 ARG A O 1
ATOM 689 N N . ASN A 1 87 ? 8.750 -3.648 -15.203 1.00 97.00 87 ASN A N 1
ATOM 690 C CA . ASN A 1 87 ? 10.057 -3.279 -15.739 1.00 97.00 87 ASN A CA 1
ATOM 691 C C . ASN A 1 87 ? 9.952 -2.115 -16.729 1.00 97.00 87 ASN A C 1
ATOM 693 O O . ASN A 1 87 ? 10.743 -1.172 -16.662 1.00 97.00 87 ASN A O 1
ATOM 697 N N . ASN A 1 88 ? 8.940 -2.126 -17.602 1.00 96.56 88 ASN A N 1
ATOM 698 C CA . ASN A 1 88 ? 8.683 -1.015 -18.510 1.00 96.56 88 ASN A CA 1
ATOM 699 C C . ASN A 1 88 ? 8.378 0.288 -17.749 1.00 96.56 88 ASN A C 1
ATOM 701 O O . ASN A 1 88 ? 8.954 1.330 -18.063 1.00 96.56 88 ASN A O 1
ATOM 705 N N . ARG A 1 89 ? 7.524 0.250 -16.717 1.00 96.06 89 ARG A N 1
ATOM 706 C CA . ARG A 1 89 ? 7.210 1.436 -15.895 1.00 96.06 89 ARG A CA 1
ATOM 707 C C . ARG A 1 89 ? 8.450 1.984 -15.192 1.00 96.06 89 ARG A C 1
ATOM 709 O O . ARG A 1 89 ? 8.699 3.184 -15.251 1.00 96.06 89 ARG A O 1
ATOM 716 N N . LEU A 1 90 ? 9.249 1.113 -14.578 1.00 96.00 90 LEU A N 1
ATOM 717 C CA . LEU A 1 90 ? 10.451 1.494 -13.832 1.00 96.00 90 LEU A CA 1
ATOM 718 C C . LEU A 1 90 ? 11.526 2.120 -14.734 1.00 96.00 90 LEU A C 1
ATOM 720 O O . LEU A 1 90 ? 12.096 3.155 -14.393 1.00 96.00 90 LEU A O 1
ATOM 724 N N . ARG A 1 91 ? 11.740 1.575 -15.938 1.00 96.00 91 ARG A N 1
ATOM 725 C CA . ARG A 1 91 ? 12.694 2.135 -16.915 1.00 96.00 91 ARG A CA 1
ATOM 726 C C . ARG A 1 91 ? 12.271 3.485 -17.500 1.00 96.00 91 ARG A C 1
ATOM 728 O O . ARG A 1 91 ? 13.117 4.212 -18.021 1.00 96.00 91 ARG A O 1
ATOM 735 N N . ASN A 1 92 ? 10.986 3.822 -17.417 1.00 96.44 92 ASN A N 1
ATOM 736 C CA . ASN A 1 92 ? 10.435 5.089 -17.902 1.00 96.44 92 ASN A CA 1
ATOM 737 C C . ASN A 1 92 ? 10.123 6.090 -16.778 1.00 96.44 92 ASN A C 1
ATOM 739 O O . ASN A 1 92 ? 9.678 7.203 -17.061 1.00 96.44 92 ASN A O 1
ATOM 743 N N . ARG A 1 93 ? 10.366 5.725 -15.515 1.00 94.62 93 ARG A N 1
ATOM 744 C CA . ARG A 1 93 ? 10.198 6.618 -14.367 1.00 94.62 93 ARG A CA 1
ATOM 745 C C . ARG A 1 93 ? 11.321 7.660 -14.327 1.00 94.62 93 ARG A C 1
ATOM 747 O O . ARG A 1 93 ? 12.388 7.480 -14.913 1.00 94.62 93 ARG A O 1
ATOM 754 N N . GLU A 1 94 ? 11.086 8.763 -13.625 1.00 94.38 94 GLU A N 1
ATOM 755 C CA . GLU A 1 94 ? 12.077 9.831 -13.439 1.00 94.38 94 GLU A CA 1
ATOM 756 C C . GLU A 1 94 ? 13.399 9.309 -12.847 1.00 94.38 94 GLU A C 1
ATOM 758 O O . GLU A 1 94 ? 14.479 9.721 -13.266 1.00 94.38 94 GLU A O 1
ATOM 763 N N . ASP A 1 95 ? 13.324 8.313 -11.961 1.00 93.44 95 ASP A N 1
ATOM 764 C CA . ASP A 1 95 ? 14.473 7.666 -11.331 1.00 93.44 95 ASP A CA 1
ATOM 765 C C . ASP A 1 95 ? 15.009 6.450 -12.108 1.00 93.44 95 ASP A C 1
ATOM 767 O O . ASP A 1 95 ? 15.681 5.601 -11.532 1.00 93.44 95 ASP A O 1
ATOM 771 N N . LYS A 1 96 ? 14.770 6.358 -13.426 1.00 94.25 96 LYS A N 1
ATOM 772 C CA . LYS A 1 96 ? 15.236 5.255 -14.299 1.00 94.25 96 LYS A CA 1
ATOM 773 C C . LYS A 1 96 ? 16.704 4.849 -14.128 1.00 94.25 96 LYS A C 1
ATOM 775 O O . LYS A 1 96 ? 17.036 3.693 -14.358 1.00 94.25 96 LYS A O 1
ATOM 780 N N . ALA A 1 97 ? 17.579 5.775 -13.726 1.00 95.12 97 ALA A N 1
ATOM 781 C CA . ALA A 1 97 ? 18.997 5.500 -13.479 1.00 95.12 97 ALA A CA 1
ATOM 782 C C . ALA A 1 97 ? 19.229 4.528 -12.307 1.00 95.12 97 ALA A C 1
ATOM 784 O O . ALA A 1 97 ? 20.232 3.820 -12.286 1.00 95.12 97 ALA A O 1
ATOM 785 N N . THR A 1 98 ? 18.292 4.473 -11.361 1.00 94.19 98 THR A N 1
ATOM 786 C CA . THR A 1 98 ? 18.273 3.525 -10.245 1.00 94.19 98 THR A CA 1
ATOM 787 C C . THR A 1 98 ? 17.992 2.104 -10.739 1.00 94.19 98 THR A C 1
ATOM 789 O O . THR A 1 98 ? 18.501 1.143 -10.185 1.00 94.19 98 THR A O 1
ATOM 792 N N . TRP A 1 99 ? 17.222 1.928 -11.811 1.00 96.12 99 TRP A N 1
ATOM 793 C CA . TRP A 1 99 ? 16.673 0.628 -12.203 1.00 96.12 99 TRP A CA 1
ATOM 794 C C . TRP A 1 99 ? 17.607 -0.172 -13.123 1.00 96.12 99 TRP A C 1
ATOM 796 O O . TRP A 1 99 ? 17.365 -0.317 -14.323 1.00 96.12 99 TRP A O 1
ATOM 806 N N . THR A 1 100 ? 18.687 -0.701 -12.541 1.00 96.38 100 THR A N 1
ATOM 807 C CA . THR A 1 100 ? 19.599 -1.654 -13.199 1.00 96.38 100 THR A CA 1
ATOM 808 C C . THR A 1 100 ? 18.949 -3.030 -13.377 1.00 96.38 100 THR A C 1
ATOM 810 O O . THR A 1 100 ? 18.005 -3.373 -12.667 1.00 96.38 100 THR A O 1
ATOM 813 N N . ASP A 1 101 ? 19.480 -3.860 -14.278 1.00 96.56 101 ASP A N 1
ATOM 814 C CA . ASP A 1 101 ? 18.967 -5.223 -14.500 1.00 96.56 101 ASP A CA 1
ATOM 815 C C . ASP A 1 101 ? 19.015 -6.083 -13.225 1.00 96.56 101 ASP A C 1
ATOM 817 O O . ASP A 1 101 ? 18.100 -6.859 -12.960 1.00 96.56 101 ASP A O 1
ATOM 821 N N . GLU A 1 102 ? 20.041 -5.899 -12.389 1.00 96.94 102 GLU A N 1
ATOM 822 C CA . GLU A 1 102 ? 20.139 -6.566 -11.088 1.00 96.94 102 GLU A CA 1
ATOM 823 C C . GLU A 1 102 ? 19.017 -6.121 -10.139 1.00 96.94 102 GLU A C 1
ATOM 825 O O . GLU A 1 102 ? 18.397 -6.944 -9.464 1.00 96.94 102 GLU A O 1
ATOM 830 N N . MET A 1 103 ? 18.716 -4.822 -10.098 1.00 96.44 103 MET A N 1
ATOM 831 C CA . MET A 1 103 ? 17.658 -4.288 -9.239 1.00 96.44 103 MET A CA 1
ATOM 832 C C . MET A 1 103 ? 16.268 -4.680 -9.726 1.00 96.44 103 MET A C 1
ATOM 834 O O . MET A 1 103 ? 15.416 -4.988 -8.892 1.00 96.44 103 MET A O 1
ATOM 838 N N . LEU A 1 104 ? 16.048 -4.735 -11.041 1.00 97.06 104 LEU A N 1
ATOM 839 C CA . LEU A 1 104 ? 14.808 -5.249 -11.625 1.00 97.06 104 LEU A CA 1
ATOM 840 C C . LEU A 1 104 ? 14.603 -6.722 -11.260 1.00 97.06 104 LEU A C 1
ATOM 842 O O . LEU A 1 104 ? 13.556 -7.060 -10.712 1.00 97.06 104 LEU A O 1
ATOM 846 N N . LYS A 1 105 ? 15.635 -7.560 -11.419 1.00 97.44 105 LYS A N 1
ATOM 847 C CA . LYS A 1 105 ? 15.584 -8.974 -11.026 1.00 97.44 105 LYS A CA 1
ATOM 848 C C . LYS A 1 105 ? 15.264 -9.160 -9.539 1.00 97.44 105 LYS A C 1
ATOM 850 O O . LYS A 1 105 ? 14.411 -9.966 -9.185 1.00 97.44 105 LYS A O 1
ATOM 855 N N . ARG A 1 106 ? 15.884 -8.373 -8.653 1.00 97.25 106 ARG A N 1
ATOM 856 C CA . ARG A 1 106 ? 15.558 -8.403 -7.213 1.00 97.25 106 ARG A CA 1
ATOM 857 C C . ARG A 1 106 ? 14.091 -8.055 -6.940 1.00 97.25 106 ARG A C 1
ATOM 859 O O . ARG A 1 106 ? 13.490 -8.619 -6.029 1.00 97.25 106 ARG A O 1
ATOM 866 N N . HIS A 1 107 ? 13.508 -7.138 -7.713 1.00 95.69 107 HIS A N 1
ATOM 867 C CA . HIS A 1 107 ? 12.091 -6.791 -7.586 1.00 95.69 107 HIS A CA 1
ATOM 868 C C . HIS A 1 107 ? 11.165 -7.856 -8.184 1.00 95.69 107 HIS A C 1
ATOM 870 O O . HIS A 1 107 ? 10.072 -8.037 -7.660 1.00 95.69 107 HIS A O 1
ATOM 876 N N . GLU A 1 108 ? 11.580 -8.581 -9.226 1.00 97.69 108 GLU A N 1
ATOM 877 C CA . GLU A 1 108 ? 10.873 -9.770 -9.737 1.00 97.69 108 GLU A CA 1
ATOM 878 C C . GLU A 1 108 ? 10.809 -10.877 -8.688 1.00 97.69 108 GLU A C 1
ATOM 880 O O . GLU A 1 108 ? 9.729 -11.385 -8.383 1.00 97.69 108 GLU A O 1
ATOM 885 N N . GLU A 1 109 ? 11.945 -11.193 -8.068 1.00 98.19 109 GLU A N 1
ATOM 886 C CA . GLU A 1 109 ? 12.027 -12.181 -6.990 1.00 98.19 109 GLU A CA 1
ATOM 887 C C . GLU A 1 109 ? 11.141 -11.782 -5.800 1.00 98.19 109 GLU A C 1
ATOM 889 O O . GLU A 1 109 ? 10.396 -12.608 -5.270 1.00 98.19 109 GLU A O 1
ATOM 894 N N . PHE A 1 110 ? 11.157 -10.502 -5.418 1.00 97.38 110 PHE A N 1
ATOM 895 C CA . PHE A 1 110 ? 10.309 -9.992 -4.343 1.00 97.38 110 PHE A CA 1
ATOM 896 C C . PHE A 1 110 ? 8.816 -10.001 -4.705 1.00 97.38 110 PHE A C 1
ATOM 898 O O . PHE A 1 110 ? 7.992 -10.432 -3.900 1.00 97.38 110 PHE A O 1
ATOM 905 N N . ALA A 1 111 ? 8.449 -9.587 -5.921 1.00 97.56 111 ALA A N 1
ATOM 906 C CA . ALA A 1 111 ? 7.063 -9.616 -6.383 1.00 97.56 111 ALA A CA 1
ATOM 907 C C . ALA A 1 111 ? 6.511 -11.048 -6.427 1.00 97.56 111 ALA A C 1
ATOM 909 O O . ALA A 1 111 ? 5.376 -11.280 -6.011 1.00 97.56 111 ALA A O 1
ATOM 910 N N . ARG A 1 112 ? 7.325 -12.017 -6.868 1.00 98.12 112 ARG A N 1
ATOM 911 C CA . ARG A 1 112 ? 6.982 -13.443 -6.817 1.00 98.12 112 ARG A CA 1
ATOM 912 C C . ARG A 1 112 ? 6.779 -13.915 -5.382 1.00 98.12 112 ARG A C 1
ATOM 914 O O . ARG A 1 112 ? 5.768 -14.545 -5.093 1.00 98.12 112 ARG A O 1
ATOM 921 N N . TRP A 1 113 ? 7.697 -13.557 -4.484 1.00 98.00 113 TRP A N 1
ATOM 922 C CA . TRP A 1 113 ? 7.590 -13.906 -3.071 1.00 98.00 113 TRP A CA 1
ATOM 923 C C . TRP A 1 113 ? 6.275 -13.404 -2.457 1.00 98.00 113 TRP A C 1
ATOM 925 O O . TRP A 1 113 ? 5.623 -14.160 -1.740 1.00 98.00 113 TRP A O 1
ATOM 935 N N . LEU A 1 114 ? 5.849 -12.172 -2.769 1.00 97.69 114 LEU A N 1
ATOM 936 C CA . LEU A 1 114 ? 4.583 -11.620 -2.271 1.00 97.69 114 LEU A CA 1
ATOM 937 C C . LEU A 1 114 ? 3.380 -12.458 -2.716 1.00 97.69 114 LEU A C 1
ATOM 939 O O . LEU A 1 114 ? 2.514 -12.741 -1.894 1.00 97.69 114 LEU A O 1
ATOM 943 N N . LEU A 1 115 ? 3.342 -12.887 -3.981 1.00 97.81 115 LEU A N 1
ATOM 944 C CA . LEU A 1 115 ? 2.274 -13.754 -4.488 1.00 97.81 115 LEU A CA 1
ATOM 945 C C . LEU A 1 115 ? 2.268 -15.117 -3.789 1.00 97.81 115 LEU A C 1
ATOM 947 O O . LEU A 1 115 ? 1.216 -15.587 -3.366 1.00 97.81 115 LEU A O 1
ATOM 951 N N . ASP A 1 116 ? 3.443 -15.724 -3.632 1.00 98.12 116 ASP A N 1
ATOM 952 C CA . ASP A 1 116 ? 3.578 -17.068 -3.065 1.00 98.12 116 ASP A CA 1
ATOM 953 C C . ASP A 1 116 ? 3.272 -17.107 -1.553 1.00 98.12 116 ASP A C 1
ATOM 955 O O . ASP A 1 116 ? 2.962 -18.169 -1.011 1.00 98.12 116 ASP A O 1
ATOM 959 N N . ASN A 1 117 ? 3.353 -15.963 -0.859 1.00 98.06 117 ASN A N 1
ATOM 960 C CA . ASN A 1 117 ? 3.239 -15.876 0.602 1.00 98.06 117 ASN A CA 1
ATOM 961 C C . ASN A 1 117 ? 2.060 -15.020 1.100 1.00 98.06 117 ASN A C 1
ATOM 963 O O . ASN A 1 117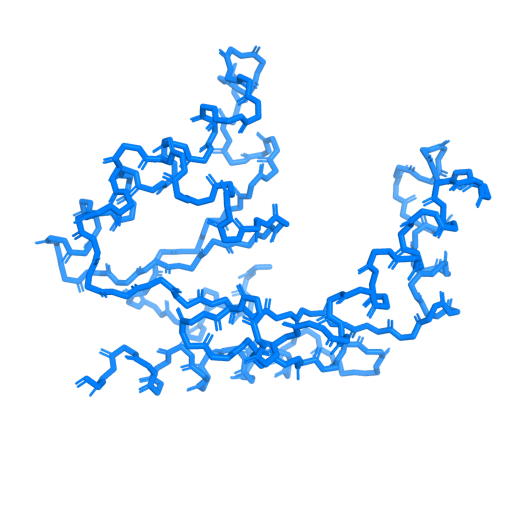 ? 1.870 -14.911 2.313 1.00 98.06 117 ASN A O 1
ATOM 967 N N . ALA A 1 118 ? 1.250 -14.438 0.210 1.00 96.81 118 ALA A N 1
ATOM 968 C CA . ALA A 1 118 ? 0.132 -13.556 0.565 1.00 96.81 118 ALA A CA 1
ATOM 969 C C . ALA A 1 118 ? -0.863 -14.184 1.563 1.00 96.81 118 ALA A C 1
ATOM 971 O O . ALA A 1 118 ? -1.357 -13.502 2.460 1.00 96.81 118 ALA A O 1
ATOM 972 N N . GLU A 1 119 ? -1.108 -15.490 1.441 1.00 96.56 119 GLU A N 1
ATOM 973 C CA . GLU A 1 119 ? -2.059 -16.239 2.275 1.00 96.56 119 GLU A CA 1
ATOM 974 C C . GLU A 1 119 ? -1.503 -16.644 3.650 1.00 96.56 119 GLU A C 1
ATOM 976 O O . GLU A 1 119 ? -2.266 -16.899 4.579 1.00 96.56 119 GLU A O 1
ATOM 981 N N . THR A 1 120 ? -0.177 -16.752 3.795 1.00 96.31 120 THR A N 1
ATOM 982 C CA . THR A 1 120 ? 0.443 -17.402 4.966 1.00 96.31 120 THR A CA 1
ATOM 983 C C . THR A 1 120 ? 1.348 -16.488 5.782 1.00 96.31 120 THR A C 1
ATOM 985 O O . THR A 1 120 ? 1.449 -16.671 6.998 1.00 96.31 120 THR A O 1
ATOM 988 N N . ALA A 1 121 ? 1.986 -15.499 5.151 1.00 96.25 121 ALA A N 1
ATOM 989 C CA . ALA A 1 121 ? 2.853 -14.536 5.828 1.00 96.25 121 ALA A CA 1
ATOM 990 C C . ALA A 1 121 ? 2.088 -13.336 6.413 1.00 96.25 121 ALA A C 1
ATOM 992 O O . ALA A 1 121 ? 2.654 -12.587 7.208 1.00 96.25 121 ALA A O 1
ATOM 993 N N . TYR A 1 122 ? 0.814 -13.166 6.048 1.00 96.19 122 TYR A N 1
ATOM 994 C CA . TYR A 1 122 ? -0.034 -12.043 6.444 1.00 96.19 122 TYR A CA 1
ATOM 995 C C . TYR A 1 122 ? -1.244 -12.530 7.239 1.00 96.19 122 TYR A C 1
ATOM 997 O O . TYR A 1 122 ? -1.764 -13.623 7.005 1.00 96.19 122 TYR A O 1
ATOM 1005 N N . ARG A 1 123 ? -1.678 -11.726 8.213 1.00 92.88 123 ARG A N 1
ATOM 1006 C CA . ARG A 1 123 ? -2.879 -11.977 9.019 1.00 92.88 123 ARG A CA 1
ATOM 1007 C C . ARG A 1 123 ? -3.636 -10.655 9.190 1.00 92.88 123 ARG A C 1
ATOM 1009 O O . ARG A 1 123 ? -3.101 -9.793 9.883 1.00 92.88 123 ARG A O 1
ATOM 1016 N N . PRO A 1 124 ? -4.810 -10.490 8.553 1.00 94.56 124 PRO A N 1
ATOM 1017 C CA . PRO A 1 124 ? -5.483 -11.447 7.662 1.00 94.56 124 PRO A CA 1
ATOM 1018 C C . PRO A 1 124 ? -4.703 -11.658 6.343 1.00 94.56 124 PRO A C 1
ATOM 1020 O O . PRO A 1 124 ? -3.778 -10.888 6.064 1.00 94.56 124 PRO A O 1
ATOM 1023 N N . PRO A 1 125 ? -5.031 -12.695 5.538 1.00 96.50 125 PRO A N 1
ATOM 1024 C CA . PRO A 1 125 ? -4.446 -12.887 4.212 1.00 96.50 125 PRO A CA 1
ATOM 1025 C C . PRO A 1 125 ? -4.473 -11.611 3.370 1.00 96.50 125 PRO A C 1
ATOM 1027 O O . PRO A 1 125 ? -5.484 -10.909 3.321 1.00 96.50 125 PRO A O 1
ATOM 1030 N N . MET A 1 126 ? -3.357 -11.311 2.710 1.00 97.75 126 MET A N 1
ATOM 1031 C CA . MET A 1 126 ? -3.194 -10.078 1.947 1.00 97.75 126 MET A CA 1
ATOM 1032 C C . MET A 1 126 ? -3.819 -10.224 0.549 1.00 97.75 126 MET A C 1
ATOM 1034 O O . MET A 1 126 ? -3.279 -10.963 -0.276 1.00 97.75 126 MET A O 1
ATOM 1038 N N . PRO A 1 127 ? -4.904 -9.504 0.209 1.00 97.88 127 PRO A N 1
ATOM 1039 C CA . PRO A 1 127 ? -5.409 -9.496 -1.157 1.00 97.88 127 PRO A CA 1
ATOM 1040 C C . PRO A 1 127 ? -4.383 -8.901 -2.125 1.00 97.88 127 PRO A C 1
ATOM 1042 O O . PRO A 1 127 ? -3.627 -7.986 -1.785 1.00 97.88 127 PRO A O 1
ATOM 1045 N N . THR A 1 128 ? -4.410 -9.387 -3.364 1.00 98.19 128 THR A N 1
ATOM 1046 C CA . THR A 1 128 ? -3.652 -8.808 -4.475 1.00 98.19 128 THR A CA 1
ATOM 1047 C C . THR A 1 128 ? -4.601 -8.118 -5.447 1.00 98.19 128 THR A C 1
ATOM 1049 O O . THR A 1 128 ? -5.559 -8.728 -5.917 1.00 98.19 128 THR A O 1
ATOM 1052 N N . ILE A 1 129 ? -4.319 -6.853 -5.757 1.00 98.31 129 ILE A N 1
ATOM 1053 C CA . ILE A 1 129 ? -5.014 -6.060 -6.771 1.00 98.31 129 ILE A CA 1
ATOM 1054 C C . ILE A 1 129 ? -4.103 -5.943 -7.990 1.00 98.31 129 ILE A C 1
ATOM 1056 O O . ILE A 1 129 ? -2.959 -5.491 -7.879 1.00 98.31 129 ILE A O 1
ATOM 1060 N N . ASP A 1 130 ? -4.620 -6.342 -9.151 1.00 97.56 130 ASP A N 1
ATOM 1061 C CA . ASP A 1 130 ? -3.913 -6.210 -10.420 1.00 97.56 130 ASP A CA 1
ATOM 1062 C C . ASP A 1 130 ? -3.954 -4.757 -10.912 1.00 97.56 130 ASP A C 1
ATOM 1064 O O . ASP A 1 130 ? -4.998 -4.113 -11.010 1.00 97.56 130 ASP A O 1
ATOM 1068 N N . THR A 1 131 ? -2.777 -4.240 -11.228 1.00 97.44 131 THR A N 1
ATOM 1069 C CA . THR A 1 131 ? -2.531 -2.884 -11.708 1.00 97.44 131 THR A CA 1
ATOM 1070 C C . THR A 1 131 ? -1.925 -2.877 -13.108 1.00 97.44 131 THR A C 1
ATOM 1072 O O . THR A 1 131 ? -1.478 -1.823 -13.562 1.00 97.44 131 THR A O 1
ATOM 1075 N N . ALA A 1 132 ? -1.847 -4.020 -13.801 1.00 95.50 132 ALA A N 1
ATOM 1076 C CA . ALA A 1 132 ? -1.221 -4.126 -15.116 1.00 95.50 132 ALA A CA 1
ATOM 1077 C C . ALA A 1 132 ? -1.944 -3.261 -16.157 1.00 95.50 132 ALA A C 1
ATOM 1079 O O . ALA A 1 132 ? -1.308 -2.471 -16.860 1.00 95.50 132 ALA A O 1
ATOM 1080 N N . VAL A 1 133 ? -3.278 -3.344 -16.183 1.00 93.19 133 VAL A N 1
ATOM 1081 C CA . VAL A 1 133 ? -4.128 -2.660 -17.175 1.00 93.19 133 VAL A CA 1
ATOM 1082 C C . VAL A 1 133 ? -5.169 -1.719 -16.568 1.00 93.19 133 VAL A C 1
ATOM 1084 O O . VAL A 1 133 ? -5.688 -0.856 -17.276 1.00 93.19 133 VAL A O 1
ATOM 1087 N N . ALA A 1 134 ? -5.472 -1.861 -15.276 1.00 92.88 134 ALA A N 1
ATOM 1088 C CA . ALA A 1 134 ? -6.501 -1.065 -14.620 1.00 92.88 134 ALA A CA 1
ATOM 1089 C C . ALA A 1 134 ? -6.052 0.403 -14.456 1.00 92.88 134 ALA A C 1
ATOM 1091 O O . ALA A 1 134 ? -4.938 0.663 -13.983 1.00 92.88 134 ALA A O 1
ATOM 1092 N N . PRO A 1 135 ? -6.898 1.387 -14.811 1.00 94.88 135 PRO A N 1
ATOM 1093 C CA . PRO A 1 135 ? -6.599 2.790 -14.574 1.00 94.88 135 PRO A CA 1
ATOM 1094 C C . PRO A 1 135 ? -6.561 3.099 -13.064 1.00 94.88 135 PRO A C 1
ATOM 1096 O O . PRO A 1 135 ? -7.259 2.451 -12.278 1.00 94.88 135 PRO A O 1
ATOM 1099 N N . PRO A 1 136 ? -5.819 4.138 -12.630 1.00 94.81 136 PRO A N 1
ATOM 1100 C CA . PRO A 1 136 ? -5.677 4.473 -11.210 1.00 94.81 136 PRO A CA 1
ATOM 1101 C C . PRO A 1 136 ? -7.000 4.645 -10.447 1.00 94.81 136 PRO A C 1
ATOM 1103 O O . PRO A 1 136 ? -7.092 4.232 -9.293 1.00 94.81 136 PRO A O 1
ATOM 1106 N N . ALA A 1 137 ? -8.026 5.216 -11.084 1.00 96.56 137 ALA A N 1
ATOM 1107 C CA . ALA A 1 137 ? -9.345 5.425 -10.484 1.00 96.56 137 ALA A CA 1
ATOM 1108 C C . ALA A 1 137 ? -10.090 4.112 -10.176 1.00 96.56 137 ALA A C 1
ATOM 1110 O O . ALA A 1 137 ? -10.859 4.049 -9.214 1.00 96.56 137 ALA A O 1
ATOM 1111 N N . GLU A 1 138 ? -9.866 3.071 -10.983 1.00 97.69 138 GLU A N 1
ATOM 1112 C CA . GLU A 1 138 ? -10.446 1.739 -10.789 1.00 97.69 138 GLU A CA 1
ATOM 1113 C C . GLU A 1 138 ? -9.707 0.985 -9.683 1.00 97.69 138 GLU A C 1
ATOM 1115 O O . GLU A 1 138 ? -10.339 0.465 -8.766 1.00 97.69 138 GLU A O 1
ATOM 1120 N N . VAL A 1 139 ? -8.369 1.022 -9.702 1.00 98.00 139 VAL A N 1
ATOM 1121 C CA . VAL A 1 139 ? -7.533 0.458 -8.629 1.00 98.00 139 VAL A CA 1
ATOM 1122 C C . VAL A 1 139 ? -7.884 1.097 -7.282 1.00 98.00 139 VAL A C 1
ATOM 1124 O O . VAL A 1 139 ? -8.072 0.395 -6.291 1.00 98.00 139 VAL A O 1
ATOM 1127 N N . ALA A 1 140 ? -8.047 2.423 -7.234 1.00 98.06 140 ALA A N 1
ATOM 1128 C CA . ALA A 1 140 ? -8.483 3.126 -6.028 1.00 98.06 140 ALA A CA 1
ATOM 1129 C C . ALA A 1 140 ? -9.882 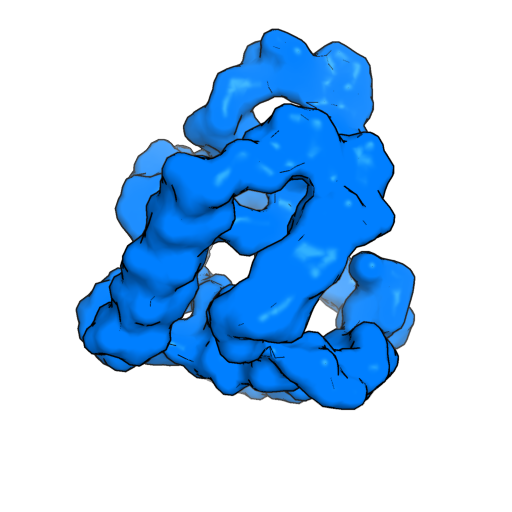2.686 -5.558 1.00 98.06 140 ALA A C 1
ATOM 1131 O O . ALA A 1 140 ? -10.126 2.638 -4.354 1.00 98.06 140 ALA A O 1
ATOM 1132 N N . GLY A 1 141 ? -10.777 2.335 -6.489 1.00 98.19 141 GLY A N 1
ATOM 1133 C CA . GLY A 1 141 ? -12.074 1.726 -6.193 1.00 98.19 141 GLY A CA 1
ATOM 1134 C C . GLY A 1 141 ? -11.921 0.398 -5.454 1.00 98.19 141 GLY A C 1
ATOM 1135 O O . GLY A 1 141 ? -12.414 0.271 -4.335 1.00 98.19 141 GLY A O 1
ATOM 1136 N N . GLN A 1 142 ? -11.147 -0.532 -6.013 1.00 98.31 142 GLN A N 1
ATOM 1137 C CA . GLN A 1 142 ? -10.897 -1.847 -5.408 1.00 98.31 142 GLN A CA 1
ATOM 1138 C C . GLN A 1 142 ? -10.233 -1.739 -4.023 1.00 98.31 142 GLN A C 1
ATOM 1140 O O . GLN A 1 142 ? -10.631 -2.428 -3.083 1.00 98.31 142 GLN A O 1
ATOM 1145 N N . ILE A 1 143 ? -9.269 -0.822 -3.860 1.00 98.31 143 ILE A N 1
ATOM 1146 C CA . ILE A 1 143 ? -8.664 -0.531 -2.551 1.00 98.31 143 ILE A CA 1
ATOM 1147 C C . ILE A 1 143 ? -9.735 -0.034 -1.573 1.00 98.31 143 ILE A C 1
ATOM 1149 O O . ILE A 1 143 ? -9.813 -0.529 -0.451 1.00 98.31 143 ILE A O 1
ATOM 1153 N N . SER A 1 144 ? -10.565 0.933 -1.981 1.00 97.94 144 SER A N 1
ATOM 1154 C CA . SER A 1 144 ? -11.592 1.511 -1.107 1.00 97.94 144 SER A CA 1
ATOM 1155 C C . SER A 1 144 ? -12.636 0.486 -0.663 1.00 97.94 144 SER A C 1
ATOM 1157 O O . SER A 1 144 ? -13.011 0.471 0.506 1.00 97.94 144 SER A O 1
ATOM 1159 N N . GLU A 1 145 ? -13.047 -0.41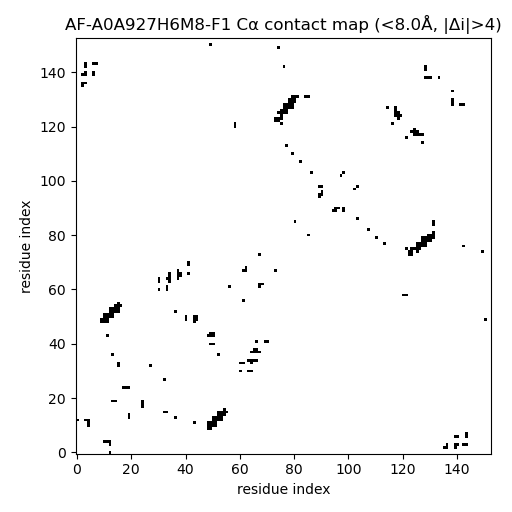4 -1.558 1.00 97.94 145 GLU A N 1
ATOM 1160 C CA . GLU A 1 145 ? -13.979 -1.498 -1.246 1.00 97.94 145 GLU A CA 1
ATOM 1161 C C . GLU A 1 145 ? -13.404 -2.436 -0.184 1.00 97.94 145 GLU A C 1
ATOM 1163 O O . GLU A 1 145 ? -14.085 -2.751 0.793 1.00 97.94 145 GLU A O 1
ATOM 1168 N N . TYR A 1 146 ? -12.138 -2.837 -0.330 1.00 97.81 146 TYR A N 1
ATOM 1169 C CA . TYR A 1 146 ? -11.470 -3.664 0.670 1.00 97.81 146 TYR A CA 1
ATOM 1170 C C . TYR A 1 146 ? -11.329 -2.940 2.014 1.00 97.81 146 TYR A C 1
ATOM 1172 O O . TYR A 1 146 ? -11.707 -3.494 3.043 1.00 97.81 146 TYR A O 1
ATOM 1180 N N . VAL A 1 147 ? -10.846 -1.692 2.009 1.00 97.06 147 VAL A N 1
ATOM 1181 C CA . VAL A 1 147 ? -10.650 -0.888 3.228 1.00 97.06 147 VAL A CA 1
ATOM 1182 C C . VAL A 1 147 ? -11.962 -0.716 3.995 1.00 97.06 147 VAL A C 1
ATOM 1184 O O . VAL A 1 147 ? -12.002 -0.941 5.201 1.00 97.06 147 VAL A O 1
ATOM 1187 N N . LEU A 1 148 ? -13.055 -0.371 3.311 1.00 96.06 148 LEU A N 1
ATOM 1188 C CA . LEU A 1 148 ? -14.365 -0.207 3.947 1.00 96.06 148 LEU A CA 1
ATOM 1189 C C . LEU A 1 148 ? -14.949 -1.536 4.428 1.00 96.06 148 LEU A C 1
ATOM 1191 O O . LEU A 1 148 ? -15.671 -1.559 5.424 1.00 96.06 148 LEU A O 1
ATOM 1195 N N . LYS A 1 149 ? -14.650 -2.643 3.742 1.00 95.19 149 LYS A N 1
ATOM 1196 C CA . LYS A 1 149 ? -15.056 -3.975 4.186 1.00 95.19 149 LYS A CA 1
ATOM 1197 C C . LYS A 1 149 ? -14.383 -4.349 5.506 1.00 95.19 149 LYS A C 1
ATOM 1199 O O . LYS A 1 149 ? -15.087 -4.831 6.381 1.00 95.19 149 LYS A O 1
ATOM 1204 N N . VAL A 1 150 ? -13.071 -4.141 5.644 1.00 93.38 150 VAL A N 1
ATOM 1205 C CA . VAL A 1 150 ? -12.336 -4.510 6.871 1.00 93.38 150 VAL A CA 1
ATOM 1206 C C . VAL A 1 150 ? -12.560 -3.522 8.016 1.00 93.38 150 VAL A C 1
ATOM 1208 O O . VAL A 1 150 ? -12.608 -3.930 9.163 1.00 93.38 150 VAL A O 1
ATOM 1211 N N . TRP A 1 151 ? -12.762 -2.233 7.727 1.00 90.19 151 TRP A N 1
ATOM 1212 C CA . TRP A 1 151 ? -12.988 -1.215 8.763 1.00 90.19 151 TRP A CA 1
ATOM 1213 C C . TRP A 1 151 ? -14.342 -1.339 9.477 1.00 90.19 151 TRP A C 1
ATOM 1215 O O . TRP A 1 151 ? -14.477 -0.916 10.620 1.00 90.19 151 TRP A O 1
ATOM 1225 N N . ASN A 1 152 ? -15.360 -1.872 8.796 1.00 83.31 152 ASN A N 1
ATOM 1226 C CA . ASN A 1 152 ? -16.713 -2.025 9.345 1.00 83.31 152 ASN A CA 1
ATOM 1227 C C . ASN A 1 152 ? -16.971 -3.411 9.970 1.00 83.31 152 ASN A C 1
ATOM 1229 O O . ASN A 1 152 ? -18.128 -3.725 10.264 1.00 83.31 152 ASN A O 1
ATOM 1233 N N . GLN A 1 153 ? -15.940 -4.250 10.099 1.00 70.31 153 GLN A N 1
ATOM 1234 C CA . GLN A 1 153 ? -16.004 -5.542 10.792 1.00 70.31 153 GLN A CA 1
ATOM 1235 C C . GLN A 1 153 ? -15.683 -5.370 12.273 1.00 70.31 153 GLN A C 1
ATOM 1237 O O . GLN A 1 153 ? -16.348 -6.069 13.071 1.00 70.31 153 GLN A O 1
#

Radius of gyration: 15.99 Å; Cα contacts (8 Å, |Δi|>4): 152; chains: 1; bounding box: 37×36×38 Å

Foldseek 3Di:
DVLLCVLQVLEAEEELDLVRVPPCSVVDDSLRSLLVVLVVQLVSVVVVGHYDYDDDDFPVSLVVHPNSVVDPFDAAAAEDEDLVLVLVCCCPDPVNVPDDPVNSVVVNVVRVVCVVCQVPRGVNRYYYDYPSPDDPNVSSVVVSVVVVVVVVD

Solvent-accessible surface area (backbone atoms only — not comparable to full-atom values): 9004 Å² total; per-residue (Å²): 110,66,58,42,45,73,71,34,76,65,36,50,79,45,53,73,53,58,80,69,46,53,94,49,34,87,79,40,55,76,71,54,49,51,32,52,52,43,45,49,39,54,56,36,44,76,69,76,23,51,62,45,76,48,68,93,78,52,67,76,58,48,67,69,23,87,42,44,86,76,46,98,72,68,82,58,74,44,82,40,56,55,66,69,59,46,51,53,52,47,60,70,38,95,64,26,88,70,56,40,75,69,54,50,52,53,48,48,54,48,55,49,49,48,69,79,32,22,73,76,74,37,68,61,58,33,52,75,45,72,52,68,81,52,54,69,64,55,48,28,47,59,50,47,54,52,53,55,56,63,73,75,107

Mean predicted aligned error: 3.03 Å